Protein AF-A0A8X8WYA7-F1 (afdb_monomer_lite)

Secondary structure (DSSP, 8-state):
---GGGTTS-HHHHHHHHHHHHHTTPEETTTEEEEEEEEEEEETTEEEEEEEEE---TT-----EEEEEETTEEEEEEE-SS-EEEEEE---------TT--S--

InterPro domains:
  IPR005576 RNA polymerase Rpb7-like , N-terminal [PF03876] (2-40)
  IPR036898 RNA polymerase Rpb7-like, N-terminal domain superfamily [G3DSA:3.30.1490.120] (1-56)
  IPR036898 RNA polymerase Rpb7-like, N-terminal domain superfamily [SSF88798] (2-54)
  IPR045113 RNA polymerase subunit Rpb7-like [PTHR12709] (2-88)

pLDDT: mean 73.91, std 14.12, range [43.44, 89.81]

Organism: Salvia splendens (NCBI:txid180675)

Sequence (105 aa):
MLPPHLLNRPLDEAIKEQLDSIFLGKVIDQQGLCVSVYDIGASTYTAKFRLVFIRPFVGEIITARLEESTVDGLRCMYRTNFDFFQVICHIYKCLYDHRRDSPYA

Radius of gyration: 21.1 Å; chains: 1; bounding box: 35×30×69 Å

Structure (mmCIF, N/CA/C/O backbone):
data_AF-A0A8X8WYA7-F1
#
_entry.id   AF-A0A8X8WYA7-F1
#
loop_
_atom_site.group_PDB
_atom_site.id
_atom_site.type_symbol
_atom_site.label_atom_id
_atom_site.label_alt_id
_atom_site.label_comp_id
_atom_site.label_asym_id
_atom_site.label_entity_id
_atom_site.label_seq_id
_atom_site.pdbx_PDB_ins_code
_atom_site.Cartn_x
_atom_site.Cartn_y
_atom_site.Cartn_z
_atom_site.occupancy
_atom_site.B_iso_or_equiv
_atom_site.auth_seq_id
_atom_site.auth_comp_id
_atom_site.auth_asym_id
_atom_site.auth_atom_id
_atom_site.pdbx_PDB_model_num
ATOM 1 N N . MET A 1 1 ? 0.112 3.995 20.480 1.00 63.66 1 MET A N 1
ATOM 2 C CA . MET A 1 1 ? -0.505 4.852 21.516 1.00 63.66 1 MET A CA 1
ATOM 3 C C . MET A 1 1 ? -1.159 6.021 20.809 1.00 63.66 1 MET A C 1
ATOM 5 O O . MET A 1 1 ? -0.529 6.556 19.908 1.00 63.66 1 MET A O 1
ATOM 9 N N . LEU A 1 2 ? -2.396 6.372 21.159 1.00 76.38 2 LEU A N 1
ATOM 10 C CA . LEU A 1 2 ? -3.092 7.505 20.547 1.00 76.38 2 LEU A CA 1
ATOM 11 C C . LEU A 1 2 ? -2.575 8.807 21.189 1.00 76.38 2 LEU A C 1
ATOM 13 O O . LEU A 1 2 ? -2.554 8.884 22.421 1.00 76.38 2 LEU A O 1
ATOM 17 N N . PRO A 1 3 ? -2.122 9.808 20.421 1.00 79.38 3 PRO A N 1
ATOM 18 C CA . PRO A 1 3 ? -1.640 11.045 21.006 1.00 79.38 3 PRO A CA 1
ATOM 19 C C . PRO A 1 3 ? -2.796 11.870 21.606 1.00 79.38 3 PRO A C 1
ATOM 21 O O . PRO A 1 3 ? -3.913 11.834 21.084 1.00 79.38 3 PRO A O 1
ATOM 24 N N . PRO A 1 4 ? -2.546 12.658 22.673 1.00 83.12 4 PRO A N 1
ATOM 25 C CA . PRO A 1 4 ? -3.606 13.331 23.431 1.00 83.12 4 PRO A CA 1
ATOM 26 C C . PRO A 1 4 ? -4.468 14.291 22.603 1.00 83.12 4 PRO A C 1
ATOM 28 O O . PRO A 1 4 ? -5.646 14.466 22.887 1.00 83.12 4 PRO A O 1
ATOM 31 N N . HIS A 1 5 ? -3.898 14.889 21.554 1.00 81.81 5 HIS A N 1
ATOM 32 C CA . HIS A 1 5 ? -4.607 15.825 20.680 1.00 81.81 5 HIS A CA 1
ATOM 33 C C . HIS A 1 5 ? -5.672 15.156 19.793 1.00 81.81 5 HIS A C 1
ATOM 35 O O . HIS A 1 5 ? -6.540 15.851 19.273 1.00 81.81 5 HIS A O 1
ATOM 41 N N . LEU A 1 6 ? -5.640 13.826 19.640 1.00 77.69 6 LEU A N 1
ATOM 42 C CA . LEU A 1 6 ? -6.639 13.071 18.877 1.00 77.69 6 LEU A CA 1
ATOM 43 C C . LEU A 1 6 ? -7.781 12.523 19.744 1.00 77.69 6 LEU A C 1
ATOM 45 O O . LEU A 1 6 ? -8.748 11.998 19.203 1.00 77.69 6 LEU A O 1
ATOM 49 N N . LEU A 1 7 ? -7.722 12.689 21.070 1.00 79.94 7 LEU A N 1
ATOM 50 C CA . LEU A 1 7 ? -8.779 12.237 21.989 1.00 79.94 7 LEU A CA 1
ATOM 51 C C . LEU A 1 7 ? -10.095 13.015 21.833 1.00 79.94 7 LEU A C 1
ATOM 53 O O . LEU A 1 7 ? -11.139 12.540 22.265 1.00 79.94 7 LEU A O 1
ATOM 57 N N . ASN A 1 8 ? -10.046 14.195 21.210 1.00 85.88 8 ASN A N 1
ATOM 58 C CA . ASN A 1 8 ? -11.226 15.014 20.936 1.00 85.88 8 ASN A CA 1
ATOM 59 C C . ASN A 1 8 ? -11.965 14.600 19.651 1.00 85.88 8 ASN A C 1
ATOM 61 O O . ASN A 1 8 ? -12.976 15.216 19.318 1.00 85.88 8 ASN A O 1
ATOM 65 N N . ARG A 1 9 ? -11.459 13.607 18.908 1.00 82.81 9 ARG A N 1
ATOM 66 C CA . ARG A 1 9 ? -12.076 13.106 17.674 1.00 82.81 9 ARG A CA 1
ATOM 67 C C . ARG A 1 9 ? -12.793 11.774 17.911 1.00 82.81 9 ARG A C 1
ATOM 69 O O . ARG A 1 9 ? -12.457 11.073 18.868 1.00 82.81 9 ARG A O 1
ATOM 76 N N . PRO A 1 10 ? -13.752 11.402 17.043 1.00 85.50 10 PRO A N 1
ATOM 77 C CA . PRO A 1 10 ? -14.274 10.043 16.994 1.00 85.50 10 PRO A CA 1
ATOM 78 C C . PRO A 1 10 ? -13.130 9.020 16.982 1.00 85.50 10 PRO A C 1
ATOM 80 O O . PRO A 1 10 ? -12.109 9.209 16.316 1.00 85.50 10 PRO A O 1
ATOM 83 N N . LEU A 1 11 ? -13.264 7.963 17.785 1.00 81.69 11 LEU A N 1
ATOM 84 C CA . LEU A 1 11 ? -12.178 7.009 18.029 1.00 81.69 11 LEU A CA 1
ATOM 85 C C . LEU A 1 11 ? -11.708 6.330 16.735 1.00 81.69 11 LEU A C 1
ATOM 87 O O . LEU A 1 11 ? -10.517 6.097 16.551 1.00 81.69 11 LEU A O 1
ATOM 91 N N . ASP A 1 12 ? -12.640 6.030 15.840 1.00 80.88 12 ASP A N 1
ATOM 92 C CA . ASP A 1 12 ? -12.394 5.487 14.509 1.00 80.88 12 ASP A CA 1
ATOM 93 C C . ASP A 1 12 ? -11.567 6.441 13.638 1.00 80.88 12 ASP A C 1
ATOM 95 O O . ASP A 1 12 ? -10.571 6.014 13.050 1.00 80.88 12 ASP A O 1
ATOM 99 N N . GLU A 1 13 ? -11.908 7.730 13.617 1.00 84.69 13 GLU A N 1
ATOM 100 C CA . GLU A 1 13 ? -11.144 8.750 12.890 1.00 84.69 13 GLU A CA 1
ATOM 101 C C . GLU A 1 13 ? -9.733 8.910 13.459 1.00 84.69 13 GLU A C 1
ATOM 103 O O . GLU A 1 13 ? -8.752 8.928 12.715 1.00 84.69 13 GLU A O 1
ATOM 108 N N . ALA A 1 14 ? -9.615 8.970 14.784 1.00 86.56 14 ALA A N 1
ATOM 109 C CA . ALA A 1 14 ? -8.332 9.120 15.451 1.00 86.56 14 ALA A CA 1
ATOM 110 C C . ALA A 1 14 ? -7.408 7.910 15.235 1.00 86.56 14 ALA A C 1
ATOM 112 O O . ALA A 1 14 ? -6.201 8.072 15.035 1.00 86.56 14 ALA A O 1
ATOM 113 N N . ILE A 1 15 ? -7.960 6.691 15.266 1.00 84.56 15 ILE A N 1
ATOM 114 C CA . ILE A 1 15 ? -7.207 5.469 14.960 1.00 84.56 15 ILE A CA 1
ATOM 115 C C . ILE A 1 15 ? -6.790 5.474 13.492 1.00 84.56 15 ILE A C 1
ATOM 117 O O . ILE A 1 15 ? -5.638 5.157 13.198 1.00 84.56 15 ILE A O 1
ATOM 121 N N . LYS A 1 16 ? -7.690 5.851 12.581 1.00 85.62 16 LYS A N 1
ATOM 122 C CA . LYS A 1 16 ? -7.384 5.917 11.152 1.00 85.62 16 LYS A CA 1
ATOM 123 C C . LYS A 1 16 ? -6.240 6.887 10.867 1.00 85.62 16 LYS A C 1
ATOM 125 O O . LYS A 1 16 ? -5.286 6.499 10.209 1.00 85.62 16 LYS A O 1
ATOM 130 N N . GLU A 1 17 ? -6.275 8.084 11.446 1.00 86.69 17 GLU A N 1
ATOM 131 C CA . GLU A 1 17 ? -5.216 9.089 11.284 1.00 86.69 17 GLU A CA 1
ATOM 132 C C . GLU A 1 17 ? -3.855 8.584 11.799 1.00 86.69 17 GLU A C 1
ATOM 134 O O . GLU A 1 17 ? -2.813 8.805 11.178 1.00 86.69 17 GLU A O 1
ATOM 139 N N . GLN A 1 18 ? -3.854 7.834 12.905 1.00 87.81 18 GLN A N 1
ATOM 140 C CA . GLN A 1 18 ? -2.641 7.180 13.398 1.00 87.81 18 GLN A CA 1
ATOM 141 C C . GLN A 1 18 ? -2.150 6.070 12.464 1.00 87.81 18 GLN A C 1
ATOM 143 O O . GLN A 1 18 ? -0.951 5.985 12.200 1.00 87.81 18 GLN A O 1
ATOM 148 N N . LEU A 1 19 ? -3.049 5.223 11.960 1.00 88.44 19 LEU A N 1
ATOM 149 C CA . LEU A 1 19 ? -2.693 4.155 11.027 1.00 88.44 19 LEU A CA 1
ATOM 150 C C . LEU A 1 19 ? -2.151 4.719 9.714 1.00 88.44 19 LEU A C 1
ATOM 152 O O . LEU A 1 19 ? -1.131 4.227 9.235 1.00 88.44 19 LEU A O 1
ATOM 156 N N . ASP A 1 20 ? -2.765 5.774 9.183 1.00 87.25 20 ASP A N 1
ATOM 157 C CA . ASP A 1 20 ? -2.302 6.440 7.969 1.00 87.25 20 ASP A CA 1
ATOM 158 C C . ASP A 1 20 ? -0.887 7.010 8.181 1.00 87.25 20 ASP A C 1
ATOM 160 O O . ASP A 1 20 ? 0.017 6.723 7.403 1.00 87.25 20 ASP A O 1
ATOM 164 N N . SER A 1 21 ? -0.624 7.697 9.297 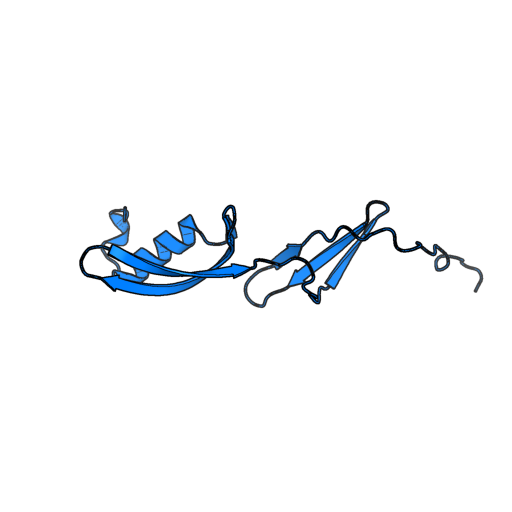1.00 87.00 21 SER A N 1
ATOM 165 C CA . SER A 1 21 ? 0.723 8.207 9.618 1.00 87.00 21 SER A CA 1
ATOM 166 C C . SER A 1 21 ? 1.785 7.099 9.759 1.00 87.00 21 SER A C 1
ATOM 168 O O . SER A 1 21 ? 2.962 7.261 9.397 1.00 87.00 21 SER A O 1
ATOM 170 N N . ILE A 1 22 ? 1.388 5.936 10.280 1.00 87.31 22 ILE A N 1
ATOM 171 C CA . ILE A 1 22 ? 2.305 4.819 10.515 1.00 87.31 22 ILE A CA 1
ATOM 172 C C . ILE A 1 22 ? 2.550 4.011 9.241 1.00 87.31 22 ILE A C 1
ATOM 174 O O . ILE A 1 22 ? 3.706 3.657 9.009 1.00 87.31 22 ILE A O 1
ATOM 178 N N . PHE A 1 23 ? 1.529 3.738 8.431 1.00 87.38 23 PHE A N 1
ATOM 179 C CA . PHE A 1 23 ? 1.601 2.752 7.350 1.00 87.38 23 PHE A CA 1
ATOM 180 C C . PHE A 1 23 ? 1.479 3.342 5.944 1.00 87.38 23 PHE A C 1
ATOM 182 O O . PHE A 1 23 ? 2.107 2.806 5.034 1.00 87.38 23 PHE A O 1
ATOM 189 N N . LEU A 1 24 ? 0.721 4.421 5.740 1.00 87.44 24 LEU A N 1
ATOM 190 C CA . LEU A 1 24 ? 0.419 4.930 4.400 1.00 87.44 24 LEU A CA 1
ATOM 191 C C . LEU A 1 24 ? 1.695 5.295 3.630 1.00 87.44 24 LEU A C 1
ATOM 193 O O . LEU A 1 24 ? 2.569 5.996 4.143 1.00 87.44 24 LEU A O 1
ATOM 197 N N . GLY A 1 25 ? 1.818 4.788 2.402 1.00 83.94 25 GLY A N 1
ATOM 198 C CA . GLY A 1 25 ? 2.961 5.049 1.526 1.00 83.94 25 GLY A CA 1
ATOM 199 C C . GLY A 1 25 ? 4.265 4.369 1.953 1.00 83.94 25 GLY A C 1
ATOM 200 O O . GLY A 1 25 ? 5.296 4.582 1.315 1.00 83.94 25 GLY A O 1
ATOM 201 N N . LYS A 1 26 ? 4.256 3.544 3.010 1.00 84.94 26 LYS A N 1
ATOM 202 C CA . LYS A 1 26 ? 5.452 2.836 3.482 1.00 84.94 26 LYS A CA 1
ATOM 203 C C . LYS A 1 26 ? 5.488 1.406 2.963 1.00 84.94 26 LYS A C 1
ATOM 205 O O . LYS A 1 26 ? 4.471 0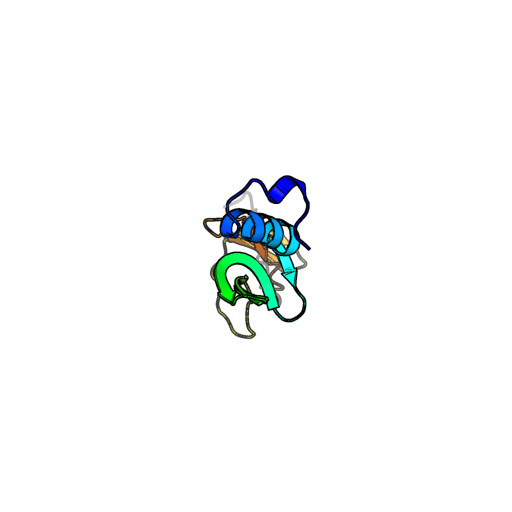.712 2.904 1.00 84.94 26 LYS A O 1
ATOM 210 N N . VAL A 1 27 ? 6.694 0.966 2.609 1.00 84.81 27 VAL A N 1
ATOM 211 C CA . VAL A 1 27 ? 6.979 -0.436 2.299 1.00 84.81 27 VAL A CA 1
ATOM 212 C C . VAL A 1 27 ? 7.216 -1.168 3.611 1.00 84.81 27 VAL A C 1
ATOM 214 O O . VAL A 1 27 ? 8.147 -0.842 4.347 1.00 84.81 27 VAL A O 1
ATOM 217 N N . ILE A 1 28 ? 6.361 -2.143 3.904 1.00 86.81 28 ILE A N 1
ATOM 218 C CA . ILE A 1 28 ? 6.489 -3.011 5.071 1.00 86.81 28 ILE A CA 1
ATOM 219 C C . ILE A 1 28 ? 7.124 -4.326 4.623 1.00 86.81 28 ILE A C 1
ATOM 221 O O . ILE A 1 28 ? 6.694 -4.932 3.633 1.00 86.81 28 ILE A O 1
ATOM 225 N N . ASP A 1 29 ? 8.164 -4.747 5.344 1.00 85.38 29 ASP A N 1
ATOM 226 C CA . ASP A 1 29 ? 8.910 -5.962 5.029 1.00 85.38 29 ASP A CA 1
ATOM 227 C C . ASP A 1 29 ? 7.977 -7.175 4.949 1.00 85.38 29 ASP A C 1
ATOM 229 O O . ASP A 1 29 ? 7.080 -7.345 5.766 1.00 85.38 29 ASP A O 1
ATOM 233 N N . GLN A 1 30 ? 8.162 -8.014 3.934 1.00 81.69 30 GLN A N 1
ATOM 234 C CA . GLN A 1 30 ? 7.310 -9.169 3.631 1.00 81.69 30 GLN A CA 1
ATOM 235 C C . GLN A 1 30 ? 5.828 -8.883 3.315 1.00 81.69 30 GLN A C 1
ATOM 237 O O . GLN A 1 30 ? 5.129 -9.838 2.972 1.00 81.69 30 GLN A O 1
ATOM 242 N N . GLN A 1 31 ? 5.314 -7.647 3.386 1.00 85.44 31 GLN A N 1
ATOM 243 C CA . GLN A 1 31 ? 3.924 -7.322 3.010 1.00 85.44 31 GLN A CA 1
ATOM 244 C C . GLN A 1 31 ? 3.800 -6.434 1.770 1.00 85.44 31 GLN A C 1
ATOM 246 O O . GLN A 1 31 ? 2.819 -6.586 1.050 1.00 85.44 31 GLN A O 1
ATOM 251 N N . GLY A 1 32 ? 4.780 -5.580 1.472 1.00 85.50 32 GLY A N 1
ATOM 252 C CA . GLY A 1 32 ? 4.754 -4.688 0.308 1.00 85.50 32 GLY A CA 1
ATOM 253 C C . GLY A 1 32 ? 4.361 -3.254 0.663 1.00 85.50 32 GLY A C 1
ATOM 254 O O . GLY A 1 32 ? 4.515 -2.817 1.803 1.00 85.50 32 GLY A O 1
ATOM 255 N N . LEU A 1 33 ? 3.889 -2.499 -0.328 1.00 85.19 33 LEU A N 1
ATOM 256 C CA . LEU A 1 33 ? 3.579 -1.076 -0.185 1.00 85.19 33 LEU A CA 1
ATOM 257 C C . LEU A 1 33 ? 2.148 -0.870 0.317 1.00 85.19 33 LEU A C 1
ATOM 259 O O . LEU A 1 33 ? 1.207 -1.302 -0.346 1.00 85.19 33 LEU A O 1
ATOM 263 N N . CYS A 1 34 ? 1.966 -0.203 1.455 1.00 88.38 34 CYS A N 1
ATOM 264 C CA . CYS A 1 34 ? 0.632 0.098 1.979 1.00 88.38 34 CYS A CA 1
ATOM 265 C C . CYS A 1 34 ? 0.007 1.304 1.261 1.00 88.38 34 CYS A C 1
ATOM 267 O O . CYS A 1 34 ? 0.583 2.393 1.244 1.00 88.38 34 CYS A O 1
ATOM 269 N N . VAL A 1 35 ? -1.197 1.114 0.719 1.00 85.25 35 VAL A N 1
ATOM 270 C CA . VAL A 1 35 ? -1.936 2.129 -0.053 1.00 85.25 35 VAL A CA 1
ATOM 271 C C . VAL A 1 35 ? -3.073 2.749 0.744 1.00 85.25 35 VAL A C 1
ATOM 273 O O . VAL A 1 35 ? -3.370 3.921 0.557 1.00 85.25 35 VAL A O 1
ATOM 276 N N . SER A 1 36 ? -3.743 1.984 1.607 1.00 85.38 36 SER A N 1
ATOM 277 C CA . SER A 1 36 ? -4.848 2.514 2.410 1.00 85.38 36 SER A CA 1
ATOM 278 C C . SER A 1 36 ? -5.244 1.594 3.561 1.00 85.38 36 SER A C 1
ATOM 280 O O . SER A 1 36 ? -4.983 0.388 3.549 1.00 85.38 36 SER A O 1
ATOM 282 N N . VAL A 1 37 ? -5.931 2.167 4.549 1.00 86.94 37 VAL A N 1
ATOM 283 C CA . VAL A 1 37 ? -6.675 1.421 5.571 1.00 86.94 37 VAL A CA 1
ATOM 284 C C . VAL A 1 37 ? -8.034 1.009 4.992 1.00 86.94 37 VAL A C 1
ATOM 286 O O . VAL A 1 37 ? -8.796 1.864 4.542 1.00 86.94 37 VAL A O 1
ATOM 289 N N . TYR A 1 38 ? -8.344 -0.290 5.004 1.00 84.94 38 TYR A N 1
ATOM 290 C CA . TYR A 1 38 ? -9.616 -0.831 4.514 1.00 84.94 38 TYR A CA 1
ATOM 291 C C . TYR A 1 38 ? -10.727 -0.662 5.553 1.00 84.94 38 TYR A C 1
ATOM 293 O O . TYR A 1 38 ? -11.741 -0.022 5.285 1.00 84.94 38 TYR A O 1
ATOM 301 N N . ASP A 1 39 ? -10.527 -1.212 6.751 1.00 84.88 39 ASP A N 1
ATOM 302 C CA . ASP A 1 39 ? -11.452 -1.075 7.872 1.00 84.88 39 ASP A CA 1
ATOM 303 C C . ASP A 1 39 ? -10.755 -1.247 9.227 1.00 84.88 39 ASP A C 1
ATOM 305 O O . ASP A 1 39 ? -9.632 -1.753 9.333 1.00 84.88 39 ASP A O 1
ATOM 309 N N . ILE A 1 40 ? -11.454 -0.806 10.272 1.00 82.81 40 ILE A N 1
ATOM 310 C CA . ILE A 1 40 ? -11.025 -0.888 11.665 1.00 82.81 40 ILE A CA 1
ATOM 311 C C . ILE A 1 40 ? -12.119 -1.643 12.427 1.00 82.81 40 ILE A C 1
ATOM 313 O O . ILE A 1 40 ? -13.226 -1.149 12.618 1.00 82.81 40 ILE A O 1
ATOM 317 N N . GLY A 1 41 ? -11.811 -2.864 12.849 1.00 73.44 41 GLY A N 1
ATOM 318 C CA . GLY A 1 41 ? -12.627 -3.664 13.752 1.00 73.44 41 GLY A CA 1
ATOM 319 C C . GLY A 1 41 ? -12.240 -3.395 15.204 1.00 73.44 41 GLY A C 1
ATOM 320 O O . GLY A 1 41 ? -11.167 -3.797 15.661 1.00 73.44 41 GLY A O 1
ATOM 321 N N . ALA A 1 42 ? -13.123 -2.744 15.957 1.00 63.53 42 ALA A N 1
ATOM 322 C CA . ALA A 1 42 ? -12.927 -2.521 17.384 1.00 63.53 42 ALA A CA 1
ATOM 323 C C . ALA A 1 42 ? -13.386 -3.750 18.191 1.00 63.53 42 ALA A C 1
ATOM 325 O O . ALA A 1 42 ? -14.575 -4.049 18.263 1.00 63.53 42 ALA A O 1
ATOM 326 N N . SER A 1 43 ? -12.443 -4.455 18.821 1.00 57.59 43 SER A N 1
ATOM 327 C CA . SER A 1 43 ? -12.720 -5.278 20.004 1.00 57.59 43 SER A CA 1
ATOM 328 C C . SER A 1 43 ? -12.257 -4.491 21.226 1.00 57.59 43 SER A C 1
ATOM 330 O O . SER A 1 43 ? -11.240 -3.804 21.149 1.00 57.59 43 SER A O 1
ATOM 332 N N . THR A 1 44 ? -12.985 -4.589 22.337 1.00 56.97 44 THR A N 1
ATOM 333 C CA . THR A 1 44 ? -12.954 -3.728 23.538 1.00 56.97 44 THR A CA 1
ATOM 334 C C . THR A 1 44 ? -11.561 -3.398 24.107 1.00 56.97 44 THR A C 1
ATOM 336 O O . THR A 1 44 ? -11.425 -2.433 24.849 1.00 56.97 44 THR A O 1
ATOM 339 N N . TYR A 1 45 ? -10.516 -4.153 23.746 1.00 58.88 45 TYR A N 1
ATOM 340 C CA . TYR A 1 45 ? -9.133 -3.942 24.194 1.00 58.88 45 TYR A CA 1
ATOM 341 C C . TYR A 1 45 ? -8.072 -4.009 23.081 1.00 58.88 45 TYR A C 1
ATOM 343 O O . TYR A 1 45 ? -6.898 -3.742 23.333 1.00 58.88 45 TYR A O 1
ATOM 351 N N . THR A 1 46 ? -8.429 -4.380 21.847 1.00 72.44 46 THR A N 1
ATOM 352 C CA . THR A 1 46 ? -7.461 -4.531 20.747 1.00 72.44 46 THR A CA 1
ATOM 353 C C . THR A 1 46 ? -8.101 -4.131 19.427 1.00 72.44 46 THR A C 1
ATOM 355 O O . THR A 1 46 ? -9.072 -4.748 18.983 1.00 72.44 46 THR A O 1
ATOM 358 N N . ALA A 1 47 ? -7.536 -3.110 18.783 1.00 73.62 47 ALA A N 1
ATOM 359 C CA . ALA A 1 47 ? -7.932 -2.721 17.440 1.00 73.62 47 ALA A CA 1
ATOM 36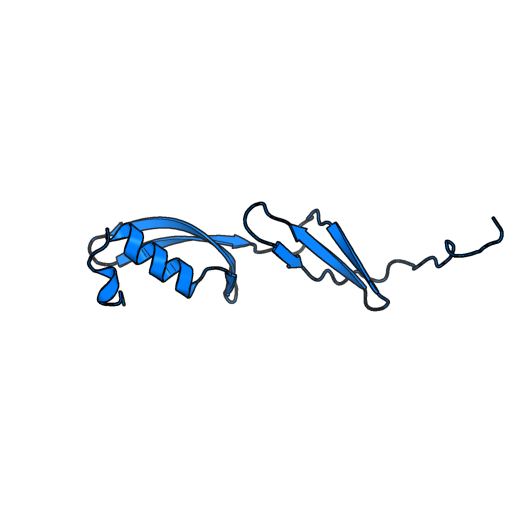0 C C . ALA A 1 47 ? -7.433 -3.775 16.444 1.00 73.62 47 ALA A C 1
ATOM 362 O O . ALA A 1 47 ? -6.230 -4.015 16.327 1.00 73.62 47 ALA A O 1
ATOM 363 N N . LYS A 1 48 ? -8.361 -4.407 15.729 1.00 84.44 48 LYS A N 1
ATOM 364 C CA . LYS A 1 48 ? -8.056 -5.167 14.518 1.00 84.44 48 LYS A CA 1
ATOM 365 C C . LYS A 1 48 ? -8.258 -4.230 13.340 1.00 84.44 48 LYS A C 1
ATOM 367 O O . LYS A 1 48 ? -9.214 -3.469 13.323 1.00 84.44 48 LYS A O 1
ATOM 372 N N . PHE A 1 49 ? -7.383 -4.276 12.354 1.00 87.00 49 PHE A N 1
ATOM 373 C CA . PHE A 1 49 ? -7.521 -3.457 11.158 1.00 87.00 49 PHE A CA 1
ATOM 374 C C . PHE A 1 49 ? -7.057 -4.250 9.948 1.00 87.00 49 PHE A C 1
ATOM 376 O O . PHE A 1 49 ? -6.212 -5.144 10.066 1.00 87.00 49 PHE A O 1
ATOM 383 N N . ARG A 1 50 ? -7.629 -3.938 8.788 1.00 89.81 50 ARG A N 1
ATOM 384 C CA . ARG A 1 50 ? -7.175 -4.472 7.504 1.00 89.81 50 ARG A CA 1
ATOM 385 C C . ARG A 1 50 ? -6.558 -3.340 6.702 1.00 89.81 50 ARG A C 1
ATOM 387 O O . ARG A 1 50 ? -7.134 -2.261 6.598 1.00 89.81 50 ARG A O 1
ATOM 394 N N . LEU A 1 51 ? -5.384 -3.595 6.142 1.00 89.75 51 LEU A N 1
ATOM 395 C CA . LEU A 1 51 ? -4.680 -2.668 5.262 1.00 89.75 51 LEU A CA 1
ATOM 396 C C . LEU A 1 51 ? -4.670 -3.231 3.843 1.00 89.75 51 LEU A C 1
ATOM 398 O O . LEU A 1 51 ? -4.620 -4.449 3.648 1.00 89.75 51 LEU A O 1
ATOM 402 N N . VAL A 1 52 ? -4.698 -2.338 2.862 1.00 87.88 52 VAL A N 1
ATOM 403 C CA . VAL A 1 52 ? -4.549 -2.664 1.447 1.00 87.88 52 VAL A CA 1
ATOM 404 C C . VAL A 1 52 ? -3.087 -2.481 1.064 1.00 87.88 52 VAL A C 1
ATOM 406 O O . VAL A 1 52 ? -2.549 -1.377 1.152 1.00 87.88 52 VAL A O 1
ATOM 409 N N . PHE A 1 53 ? -2.457 -3.565 0.614 1.00 87.75 53 PHE A N 1
ATOM 410 C CA . PHE A 1 53 ? -1.073 -3.568 0.150 1.00 87.75 53 PHE A CA 1
ATOM 411 C C . PHE A 1 53 ? -0.990 -3.841 -1.351 1.00 87.75 53 PHE A C 1
ATOM 413 O O . PHE A 1 53 ? -1.665 -4.735 -1.862 1.00 87.75 53 PHE A O 1
ATOM 420 N N . ILE A 1 54 ? -0.104 -3.124 -2.040 1.00 84.12 54 ILE A N 1
ATOM 421 C CA . ILE A 1 54 ? 0.408 -3.528 -3.349 1.00 84.12 54 ILE A CA 1
ATOM 422 C C . ILE A 1 54 ? 1.616 -4.427 -3.099 1.00 84.12 54 ILE A C 1
ATOM 424 O O . ILE A 1 54 ? 2.669 -3.978 -2.634 1.00 84.12 54 ILE A O 1
ATOM 428 N N . ARG A 1 55 ? 1.446 -5.711 -3.411 1.00 87.12 55 ARG A N 1
ATOM 429 C CA . ARG A 1 55 ? 2.478 -6.736 -3.278 1.00 87.12 55 ARG A CA 1
ATOM 430 C C . ARG A 1 55 ? 2.520 -7.591 -4.541 1.00 87.12 55 ARG A C 1
ATOM 432 O O . ARG A 1 55 ? 1.816 -8.599 -4.594 1.00 87.12 55 ARG A O 1
ATOM 439 N N . PRO A 1 56 ? 3.343 -7.208 -5.530 1.00 82.19 56 PRO A N 1
ATOM 440 C CA . PRO A 1 56 ? 3.533 -8.020 -6.715 1.00 82.19 56 PRO A CA 1
ATOM 441 C C . PRO A 1 56 ? 4.045 -9.413 -6.350 1.00 82.19 56 PRO A C 1
ATOM 443 O O . PRO A 1 56 ? 4.886 -9.548 -5.452 1.00 82.19 56 PRO A O 1
ATOM 446 N N . PHE A 1 57 ? 3.570 -10.443 -7.044 1.00 81.75 57 PHE A N 1
ATOM 447 C CA . PHE A 1 57 ? 4.087 -11.804 -6.888 1.00 81.75 57 PHE A CA 1
ATOM 448 C C . PHE A 1 57 ? 4.891 -12.260 -8.109 1.00 81.75 57 PHE A C 1
ATOM 450 O O . PHE A 1 57 ? 4.783 -11.725 -9.212 1.00 81.75 57 PHE A O 1
ATOM 457 N N . VAL A 1 58 ? 5.744 -13.266 -7.908 1.00 84.06 58 VAL A N 1
ATOM 458 C CA . VAL A 1 58 ? 6.571 -13.817 -8.988 1.00 84.06 58 VAL A CA 1
ATOM 459 C C . VAL A 1 58 ? 5.666 -14.445 -10.048 1.00 84.06 58 VAL A C 1
ATOM 461 O O . VAL A 1 58 ? 4.903 -15.360 -9.749 1.00 84.06 58 VAL A O 1
ATOM 464 N N . GLY A 1 59 ? 5.774 -13.958 -11.285 1.00 84.69 59 GLY A N 1
ATOM 465 C CA . GLY A 1 59 ? 4.946 -14.398 -12.413 1.00 84.69 59 GLY A CA 1
ATOM 466 C C . GLY A 1 59 ? 3.661 -13.590 -12.618 1.00 84.69 59 GLY A C 1
ATOM 467 O O . GLY A 1 59 ? 2.906 -13.896 -13.538 1.00 84.69 59 GLY A O 1
ATOM 468 N N . GLU A 1 60 ? 3.407 -12.560 -11.809 1.00 80.62 60 GLU A N 1
ATOM 469 C CA . GLU A 1 60 ? 2.297 -11.637 -12.036 1.00 80.62 60 GLU A CA 1
ATOM 470 C C . GLU A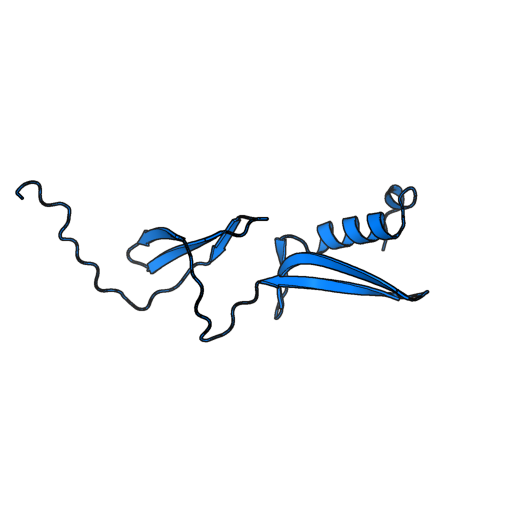 1 60 ? 2.523 -10.785 -13.294 1.00 80.62 60 GLU A C 1
ATOM 472 O O . GLU A 1 60 ? 3.621 -10.284 -13.540 1.00 80.62 60 GLU A O 1
ATOM 477 N N . ILE A 1 61 ? 1.464 -10.590 -14.082 1.00 83.19 61 ILE A N 1
ATOM 478 C CA . ILE A 1 61 ? 1.481 -9.717 -15.259 1.00 83.19 61 ILE A CA 1
ATOM 479 C C . ILE A 1 61 ? 0.798 -8.401 -14.887 1.00 83.19 61 ILE A C 1
ATOM 481 O O . ILE A 1 61 ? -0.416 -8.356 -14.697 1.00 83.19 61 ILE A O 1
ATOM 485 N N . ILE A 1 62 ? 1.579 -7.322 -14.816 1.00 80.00 62 ILE A N 1
ATOM 486 C CA . ILE A 1 62 ? 1.103 -5.978 -14.468 1.00 80.00 62 ILE A CA 1
ATOM 487 C C . ILE A 1 62 ? 1.193 -5.079 -15.700 1.00 80.00 62 ILE A C 1
ATOM 489 O O . ILE A 1 62 ? 2.214 -5.033 -16.384 1.00 80.00 62 ILE A O 1
ATOM 493 N N . THR A 1 63 ? 0.127 -4.327 -15.973 1.00 81.25 63 THR A N 1
ATOM 494 C CA . THR A 1 63 ? 0.134 -3.298 -17.020 1.00 81.25 63 THR A CA 1
ATOM 495 C C . THR A 1 63 ? 0.614 -1.973 -16.433 1.00 81.25 63 THR A C 1
ATOM 497 O O . THR A 1 63 ? 0.032 -1.472 -15.474 1.00 81.25 63 THR A O 1
ATOM 500 N N . ALA A 1 64 ? 1.658 -1.387 -17.017 1.00 78.50 64 ALA A N 1
ATOM 501 C CA . ALA A 1 64 ? 2.261 -0.133 -16.570 1.00 78.50 64 ALA A CA 1
ATOM 502 C C . ALA A 1 64 ? 2.545 0.795 -17.760 1.00 78.50 64 ALA A C 1
ATOM 504 O O . ALA A 1 64 ? 2.609 0.351 -18.908 1.00 78.50 64 ALA A O 1
ATOM 505 N N . ARG A 1 65 ? 2.714 2.094 -17.493 1.00 81.56 65 ARG A N 1
ATOM 506 C CA . ARG A 1 65 ? 3.173 3.054 -18.506 1.00 81.56 65 ARG A CA 1
ATOM 507 C C . ARG A 1 65 ? 4.695 3.096 -18.512 1.00 81.56 65 ARG A C 1
ATOM 509 O O . ARG A 1 65 ? 5.303 3.140 -17.450 1.00 81.56 65 ARG A O 1
ATOM 516 N N . LEU A 1 66 ? 5.301 3.107 -19.694 1.00 82.81 66 LEU A N 1
ATOM 517 C CA . LEU A 1 66 ? 6.735 3.347 -19.833 1.00 82.81 66 LEU A CA 1
ATOM 518 C C . LEU A 1 66 ? 7.036 4.812 -19.482 1.00 82.81 66 LEU A C 1
ATOM 520 O O . LEU A 1 66 ? 6.414 5.705 -20.057 1.00 82.81 66 LEU A O 1
ATOM 524 N N . GLU A 1 67 ? 7.959 5.044 -18.551 1.00 81.19 67 GLU A N 1
ATOM 525 C CA . GLU A 1 67 ? 8.488 6.383 -18.258 1.00 81.19 67 GLU A CA 1
ATOM 526 C C . GLU A 1 67 ? 9.802 6.630 -18.989 1.00 81.19 67 GLU A C 1
ATOM 528 O O . GLU A 1 67 ? 9.953 7.646 -19.661 1.00 81.19 67 GLU A O 1
ATOM 533 N N . GLU A 1 68 ? 10.747 5.700 -18.865 1.00 79.00 68 GLU A N 1
ATOM 534 C CA . GLU A 1 68 ? 12.106 5.880 -19.365 1.00 79.00 68 GLU A CA 1
ATOM 535 C C . GLU A 1 68 ? 12.655 4.558 -19.897 1.00 79.00 68 GLU A C 1
ATOM 537 O O . GLU A 1 68 ? 12.356 3.481 -19.379 1.00 79.00 68 GLU A O 1
ATOM 542 N N . SER A 1 69 ? 13.471 4.648 -20.940 1.00 81.94 69 SER A N 1
ATOM 543 C CA . SER A 1 69 ? 14.176 3.520 -21.534 1.00 81.94 69 SER A CA 1
ATOM 544 C C . SER A 1 69 ? 15.663 3.844 -21.518 1.00 81.94 69 SER A C 1
ATOM 546 O O . SER A 1 69 ? 16.096 4.767 -22.208 1.00 81.94 69 SER A O 1
ATOM 548 N N . THR A 1 70 ? 16.429 3.118 -20.707 1.00 76.94 70 THR A N 1
ATOM 549 C CA . THR A 1 70 ? 17.878 3.297 -20.568 1.00 76.94 70 THR A CA 1
ATOM 550 C C . THR A 1 70 ? 18.615 2.017 -20.949 1.00 76.94 70 THR A C 1
ATOM 552 O O . THR A 1 70 ? 18.016 0.965 -21.183 1.00 76.94 70 THR A O 1
ATOM 555 N N . VAL A 1 71 ? 19.945 2.095 -21.011 1.00 78.12 71 VAL A N 1
ATOM 556 C CA . VAL A 1 71 ? 20.804 0.922 -21.242 1.00 78.12 71 VAL A CA 1
ATOM 557 C C . VAL A 1 71 ? 20.701 -0.124 -20.125 1.00 78.12 71 VAL A C 1
ATOM 559 O O . VAL A 1 71 ? 20.941 -1.303 -20.381 1.00 78.12 71 VAL A O 1
ATOM 562 N N . ASP A 1 72 ? 20.307 0.292 -18.918 1.00 75.12 72 ASP A N 1
ATOM 563 C CA . ASP A 1 72 ? 20.171 -0.575 -17.743 1.00 75.12 72 ASP A CA 1
ATOM 564 C C . ASP A 1 72 ? 18.802 -1.274 -17.677 1.00 75.12 72 ASP A C 1
ATOM 566 O O . ASP A 1 72 ? 18.647 -2.277 -16.975 1.00 75.12 72 ASP A O 1
ATOM 570 N N . GLY A 1 73 ? 17.801 -0.778 -18.416 1.00 73.31 73 GLY A N 1
ATOM 571 C CA . GLY A 1 73 ? 16.470 -1.377 -18.478 1.00 73.31 73 GLY A CA 1
ATOM 572 C C . GLY A 1 73 ? 15.354 -0.391 -18.820 1.00 73.31 73 GLY A C 1
ATOM 573 O O . GLY A 1 73 ? 15.589 0.737 -19.248 1.00 73.31 73 GLY A O 1
ATOM 574 N N . LEU A 1 74 ? 14.108 -0.832 -18.623 1.00 76.94 74 LEU A N 1
ATOM 575 C CA . LEU A 1 74 ? 12.929 0.018 -18.782 1.00 76.94 74 LEU A CA 1
ATOM 576 C C . LEU A 1 74 ? 12.391 0.429 -17.417 1.00 76.94 74 LEU A C 1
ATOM 578 O O . LEU A 1 74 ? 12.016 -0.406 -16.592 1.00 76.94 74 LEU A O 1
ATOM 582 N N . ARG A 1 75 ? 12.284 1.733 -17.197 1.00 74.50 75 ARG A N 1
ATOM 583 C CA . ARG A 1 75 ? 11.595 2.280 -16.039 1.00 74.50 75 ARG A CA 1
ATOM 584 C C . ARG A 1 75 ? 10.117 2.396 -16.368 1.00 74.50 75 ARG A C 1
ATOM 586 O O . ARG A 1 75 ? 9.713 3.188 -17.220 1.00 74.50 75 ARG A O 1
ATOM 593 N N . CYS A 1 76 ? 9.307 1.602 -15.684 1.00 75.62 76 CYS A N 1
ATOM 594 C CA . CYS A 1 76 ? 7.862 1.632 -15.820 1.00 75.62 76 CYS A CA 1
ATOM 595 C C . CYS A 1 76 ? 7.239 2.314 -14.599 1.00 75.62 76 CYS A C 1
ATOM 597 O O . CYS A 1 76 ? 7.737 2.241 -13.477 1.00 75.62 76 CYS A O 1
ATOM 599 N N . MET A 1 77 ? 6.115 2.980 -14.808 1.00 72.38 77 MET A N 1
ATOM 600 C CA . MET A 1 77 ? 5.313 3.553 -13.742 1.00 72.38 77 MET A CA 1
ATOM 601 C C . MET A 1 77 ? 3.950 2.877 -13.724 1.00 72.38 77 MET A C 1
ATOM 603 O O . MET A 1 77 ? 3.225 2.843 -14.726 1.00 72.38 77 MET A O 1
ATOM 607 N N . TYR A 1 78 ? 3.595 2.357 -12.555 1.00 74.69 78 TYR A N 1
ATOM 608 C CA . TYR A 1 78 ? 2.267 1.843 -12.290 1.00 74.69 78 TYR A CA 1
ATOM 609 C C . TYR A 1 78 ? 1.440 2.958 -11.653 1.00 74.69 78 TYR A C 1
ATOM 611 O O . TYR A 1 78 ? 1.733 3.442 -10.560 1.00 74.69 78 TYR A O 1
ATOM 619 N N . ARG A 1 79 ? 0.408 3.412 -12.366 1.00 67.31 79 ARG A N 1
ATOM 620 C CA . ARG A 1 79 ? -0.449 4.496 -11.887 1.00 67.31 79 ARG A CA 1
ATOM 621 C C . ARG A 1 79 ? -1.734 3.921 -11.318 1.00 67.31 79 ARG A C 1
ATOM 623 O O . ARG A 1 79 ? -2.512 3.320 -12.055 1.00 67.31 79 ARG A O 1
ATOM 630 N N . THR A 1 80 ? -1.973 4.162 -10.033 1.00 61.84 80 THR A N 1
ATOM 631 C CA . THR A 1 80 ? -3.287 3.934 -9.420 1.00 61.84 80 THR A CA 1
ATOM 632 C C . THR A 1 80 ? -4.073 5.240 -9.361 1.00 61.84 80 THR A C 1
ATOM 634 O O . THR A 1 80 ? -3.513 6.320 -9.544 1.00 61.84 80 THR A O 1
ATOM 637 N N . ASN A 1 81 ? -5.382 5.156 -9.112 1.00 57.06 81 ASN A N 1
ATOM 638 C CA . ASN A 1 81 ? -6.232 6.340 -8.949 1.00 57.06 81 ASN A CA 1
ATOM 639 C C . ASN A 1 81 ? -5.900 7.164 -7.694 1.00 57.06 81 ASN A C 1
ATOM 641 O O . ASN A 1 81 ? -6.317 8.314 -7.621 1.00 57.06 81 ASN A O 1
ATOM 645 N N . PHE A 1 82 ? -5.189 6.581 -6.724 1.00 51.25 82 PHE A N 1
ATOM 646 C CA . PHE A 1 82 ? -4.970 7.189 -5.412 1.00 51.25 82 PHE A CA 1
ATOM 647 C C . PHE A 1 82 ? -3.542 7.698 -5.219 1.00 51.25 82 PHE A C 1
ATOM 649 O O . PHE A 1 82 ? -3.386 8.724 -4.579 1.00 51.25 82 PHE A O 1
ATOM 656 N N . ASP A 1 83 ? -2.538 7.062 -5.835 1.00 51.88 83 ASP A N 1
ATOM 657 C CA . ASP A 1 83 ? -1.141 7.499 -5.753 1.00 51.88 83 ASP A CA 1
ATOM 658 C C . ASP A 1 83 ? -0.279 7.004 -6.931 1.00 51.88 83 ASP A C 1
ATOM 660 O O . ASP A 1 83 ? -0.580 6.002 -7.602 1.00 51.88 83 ASP A O 1
ATOM 664 N N . PHE A 1 84 ? 0.803 7.746 -7.190 1.00 51.91 84 PHE A N 1
ATOM 665 C CA . PHE A 1 84 ? 1.833 7.409 -8.173 1.00 51.91 84 PHE A CA 1
ATOM 666 C C . PHE A 1 84 ? 2.817 6.409 -7.562 1.00 51.91 84 PHE A C 1
ATOM 668 O O . PHE A 1 84 ? 3.488 6.727 -6.583 1.00 51.91 84 PHE A O 1
ATOM 675 N N . PHE A 1 85 ? 2.952 5.224 -8.160 1.00 60.00 85 PHE A N 1
ATOM 676 C CA . PHE A 1 85 ? 3.918 4.231 -7.702 1.00 60.00 85 PHE A CA 1
ATOM 677 C C . PHE A 1 85 ? 4.912 3.907 -8.809 1.00 60.00 85 PHE A C 1
ATOM 679 O O . PHE A 1 85 ? 4.566 3.416 -9.888 1.00 60.00 85 PHE A O 1
ATOM 686 N N . GLN A 1 86 ? 6.181 4.192 -8.539 1.00 53.06 86 GLN A N 1
ATOM 687 C CA . GLN A 1 86 ? 7.251 3.834 -9.449 1.00 53.06 86 GLN A CA 1
ATOM 688 C C . GLN A 1 86 ? 7.633 2.377 -9.202 1.00 53.06 86 GLN A C 1
ATOM 690 O O . GLN A 1 86 ? 8.051 2.011 -8.105 1.00 53.06 86 GLN A O 1
ATOM 695 N N . VAL A 1 87 ? 7.469 1.542 -10.224 1.00 57.28 87 VAL A N 1
ATOM 696 C CA . VAL A 1 87 ? 7.864 0.135 -10.182 1.00 57.28 87 VAL A CA 1
ATOM 697 C C . VAL A 1 87 ? 9.000 -0.023 -11.177 1.00 57.28 87 VAL A C 1
ATOM 699 O O . VAL A 1 87 ? 8.787 -0.046 -12.386 1.00 57.28 87 VAL A O 1
ATOM 702 N N . ILE A 1 88 ? 10.232 -0.093 -10.678 1.00 54.12 88 ILE A N 1
ATOM 703 C CA . ILE A 1 88 ? 11.387 -0.319 -11.547 1.00 54.12 88 ILE A CA 1
ATOM 704 C C . ILE A 1 88 ? 11.326 -1.770 -12.032 1.00 54.12 88 ILE A C 1
ATOM 706 O O . ILE A 1 88 ? 11.524 -2.707 -11.260 1.00 54.12 88 ILE A O 1
ATOM 710 N N . CYS A 1 89 ? 11.038 -1.950 -13.319 1.00 55.41 89 CYS A N 1
ATOM 711 C CA . CYS A 1 89 ? 11.053 -3.252 -13.964 1.00 55.41 89 CYS A CA 1
ATOM 712 C C . CYS A 1 89 ? 12.448 -3.509 -14.538 1.00 55.41 89 CYS A C 1
ATOM 714 O O . CYS A 1 89 ? 12.837 -2.932 -15.550 1.00 55.41 89 CYS A O 1
ATOM 716 N N . HIS A 1 90 ? 13.203 -4.425 -13.936 1.00 53.78 90 HIS A N 1
ATOM 717 C CA . HIS A 1 90 ? 14.405 -4.947 -14.582 1.00 53.78 90 HIS A CA 1
ATOM 718 C C . HIS A 1 90 ? 13.989 -5.861 -15.736 1.00 53.78 90 HIS A C 1
ATOM 720 O O . HIS A 1 90 ? 13.593 -7.008 -15.530 1.00 53.78 90 HIS A O 1
ATOM 726 N N . ILE A 1 91 ? 14.045 -5.344 -16.962 1.00 53.66 91 ILE A N 1
ATOM 727 C CA . ILE A 1 91 ? 13.830 -6.163 -18.154 1.00 53.66 91 ILE A CA 1
ATOM 728 C C . ILE A 1 91 ? 15.103 -6.950 -18.453 1.00 53.66 91 ILE A C 1
ATOM 730 O O . ILE A 1 91 ? 16.199 -6.395 -18.517 1.00 53.66 91 ILE A O 1
ATOM 734 N N . TYR A 1 92 ? 14.947 -8.247 -18.715 1.00 46.12 92 TYR A N 1
ATOM 735 C CA . TYR A 1 92 ? 15.963 -9.045 -19.390 1.00 46.12 92 TYR A CA 1
ATOM 736 C C . TYR A 1 92 ? 16.104 -8.548 -20.835 1.00 46.12 92 TYR A C 1
ATOM 738 O O . TYR A 1 92 ? 15.311 -8.906 -21.698 1.00 46.12 92 TYR A O 1
ATOM 746 N N . LYS A 1 93 ? 17.089 -7.671 -21.059 1.00 43.75 93 LYS A N 1
ATOM 747 C CA . LYS A 1 93 ? 17.706 -7.295 -22.344 1.00 43.75 93 LYS A CA 1
ATOM 748 C C . LYS A 1 93 ? 16.777 -7.414 -23.570 1.00 43.75 93 LYS A C 1
ATOM 750 O O . LYS A 1 93 ? 16.896 -8.341 -24.366 1.00 43.75 93 LYS A O 1
ATOM 755 N N . CYS A 1 94 ? 15.884 -6.443 -23.762 1.00 47.19 94 CYS A N 1
ATOM 756 C CA . CYS A 1 94 ? 15.272 -6.239 -25.075 1.00 47.19 94 CYS A CA 1
ATOM 757 C C . CYS A 1 94 ? 16.340 -5.702 -26.040 1.00 47.19 94 CYS A C 1
ATOM 759 O O . CYS A 1 94 ? 17.085 -4.786 -25.696 1.00 47.19 94 CYS A O 1
ATOM 761 N N . LEU A 1 95 ? 16.432 -6.292 -27.234 1.00 53.88 95 LEU A N 1
ATOM 762 C CA . LEU A 1 95 ? 17.298 -5.832 -28.321 1.00 53.88 95 LEU A CA 1
ATOM 763 C C . LEU A 1 95 ? 16.898 -4.397 -28.695 1.00 53.88 95 LEU A C 1
ATOM 765 O O . LEU A 1 95 ? 15.903 -4.182 -29.382 1.00 53.88 95 LEU A O 1
ATOM 769 N N . TYR A 1 96 ? 17.648 -3.425 -28.185 1.00 50.31 96 TYR A N 1
ATOM 770 C CA . TYR A 1 96 ? 17.512 -2.010 -28.507 1.00 50.31 96 TYR A CA 1
ATOM 771 C C . TYR A 1 96 ? 17.799 -1.829 -30.008 1.00 50.31 96 TYR A C 1
ATOM 773 O O . TYR A 1 96 ? 18.947 -1.969 -30.429 1.00 50.31 96 TYR A O 1
ATOM 781 N N . ASP A 1 97 ? 16.778 -1.559 -30.827 1.00 54.84 97 ASP A N 1
ATOM 782 C CA . ASP A 1 97 ? 16.980 -1.142 -32.219 1.00 54.84 97 ASP A CA 1
ATOM 783 C C . ASP A 1 97 ? 17.027 0.388 -32.281 1.00 54.84 97 ASP A C 1
ATOM 785 O O . ASP A 1 97 ? 16.040 1.081 -32.039 1.00 54.84 97 ASP A 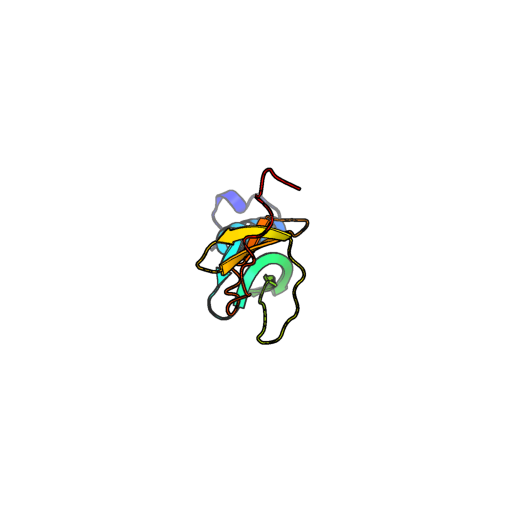O 1
ATOM 789 N N . HIS A 1 98 ? 18.210 0.911 -32.592 1.00 52.31 98 HIS A N 1
ATOM 790 C CA . HIS A 1 98 ? 18.521 2.336 -32.695 1.00 52.31 98 HIS A CA 1
ATOM 791 C C . HIS A 1 98 ? 18.021 2.969 -34.016 1.00 52.31 98 HIS A C 1
ATOM 793 O O . HIS A 1 98 ? 18.332 4.119 -34.317 1.00 52.31 98 HIS A O 1
ATOM 799 N N . ARG A 1 99 ? 17.259 2.245 -34.849 1.00 48.09 99 ARG A N 1
ATOM 800 C CA . ARG A 1 99 ? 16.841 2.680 -36.198 1.00 48.09 99 ARG A CA 1
ATOM 801 C C . ARG A 1 99 ? 15.635 3.628 -36.251 1.00 48.09 99 ARG A C 1
ATOM 803 O O . ARG A 1 99 ? 14.750 3.447 -37.087 1.00 48.09 99 ARG A O 1
ATOM 810 N N . ARG A 1 100 ? 15.578 4.663 -35.410 1.00 49.31 100 ARG A N 1
ATOM 811 C CA . ARG A 1 100 ? 14.583 5.739 -35.601 1.00 49.31 100 ARG A CA 1
ATOM 812 C C . ARG A 1 100 ? 15.099 7.175 -35.571 1.00 49.31 100 ARG A C 1
ATOM 814 O O . ARG A 1 100 ? 14.275 8.072 -35.641 1.00 49.31 100 ARG A O 1
ATOM 821 N N . ASP A 1 101 ? 16.416 7.371 -35.641 1.00 52.12 101 ASP A N 1
ATOM 822 C CA . ASP A 1 101 ? 17.030 8.694 -35.834 1.00 52.12 101 ASP A CA 1
ATOM 823 C C . ASP A 1 101 ? 17.958 8.729 -37.067 1.00 52.12 101 ASP A C 1
ATOM 825 O O . ASP A 1 101 ? 19.121 9.120 -36.986 1.00 52.12 101 ASP A O 1
ATOM 829 N N . SER A 1 102 ? 17.462 8.304 -38.237 1.00 48.22 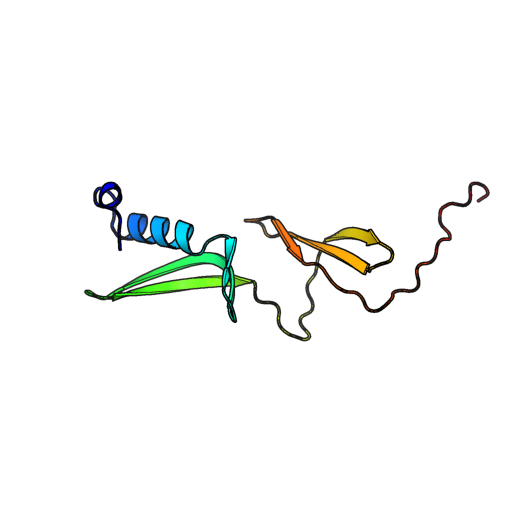102 SER A N 1
ATOM 830 C CA . SER A 1 102 ? 18.109 8.641 -39.517 1.00 48.22 102 SER A CA 1
ATOM 831 C C . SER A 1 102 ? 17.359 9.807 -40.168 1.00 48.22 102 SER A C 1
ATOM 833 O O . SER A 1 102 ? 16.184 9.636 -40.489 1.00 48.22 102 SER A O 1
ATOM 835 N N . PRO A 1 103 ? 17.999 10.962 -40.428 1.00 51.62 103 PRO A N 1
ATOM 836 C CA . PRO A 1 103 ? 17.382 12.088 -41.135 1.00 51.62 103 PRO A CA 1
ATOM 837 C C . PRO A 1 103 ? 17.265 11.875 -42.661 1.00 51.62 103 PRO A C 1
ATOM 839 O O . PRO A 1 103 ? 17.086 12.838 -43.402 1.00 51.62 103 PRO A O 1
ATOM 842 N N . TYR A 1 104 ? 17.362 10.632 -43.146 1.00 54.09 104 TYR A N 1
ATOM 843 C CA . TYR A 1 104 ? 17.260 10.276 -44.568 1.00 54.09 104 TYR A CA 1
ATOM 844 C C . TYR A 1 104 ? 16.275 9.118 -44.806 1.00 54.09 104 TYR A C 1
ATOM 846 O O . TYR A 1 104 ? 16.646 8.097 -45.388 1.00 54.09 104 TYR A O 1
ATOM 854 N N . ALA A 1 105 ? 15.039 9.255 -44.325 1.00 43.44 105 ALA A N 1
ATOM 855 C CA . ALA A 1 105 ? 13.906 8.413 -44.718 1.00 43.44 105 ALA A CA 1
ATOM 856 C C . ALA A 1 105 ? 12.766 9.292 -45.238 1.00 43.44 105 ALA A C 1
ATOM 858 O O . ALA A 1 105 ? 12.552 10.370 -44.638 1.00 43.44 105 ALA A O 1
#

Foldseek 3Di:
DQDPVLPVDDPQVSVQVVCCVVQDQDQDPPFAHWHGWPGWDDDPPDIDTDTDHDDDDVPDDDDFDFDDQDPQGTWTWDDDPRDTDTDGDRDDDDPDDPPPPDPPD